Protein AF-A0A955N3K4-F1 (afdb_monomer_lite)

Foldseek 3Di:
DDDDDDDDPPPPPPPVVVVVVLVVLLVLLVVLCVVVQVQCDEDAPNGGHPNNYYLLAVLVVDPLVRQLVCLQPVCVVPVPPPPRDRDDDDPSNSSSNSSNSNVRD

Secondary structure (DSSP, 8-state):
----------------HHHHHHHHHHHHHHHHHHHTTGGGTEEETTEE-SSSEE-TTHHHHS-HHHHHHHHH-HHHH-TT--SSPPP-S-HHHHHHHHHHHHH--

Radius of gyration: 20.55 Å; chains: 1; bounding box: 62×45×51 Å

Sequence (105 aa):
MLGTVLVVALIFGNRVEGTQASSAFIAQGEKVYGDKKCAGCHMIGGQGGKIGGDLSQVGAKRDPQWLSTFLNNPKALVPKATIMPPFKGTEEELKALTAYLASLK

pLDDT: mean 87.54, std 17.65, range [41.78, 98.56]

Structure (mmCIF, N/CA/C/O backbone):
data_AF-A0A955N3K4-F1
#
_entry.id   AF-A0A955N3K4-F1
#
loop_
_atom_site.group_PDB
_atom_site.id
_atom_site.type_symbol
_atom_site.label_atom_id
_atom_site.label_alt_id
_atom_site.label_comp_id
_atom_site.label_asym_id
_atom_site.label_entity_id
_atom_site.label_seq_id
_atom_site.pdbx_PDB_ins_code
_atom_site.Cartn_x
_atom_site.Cartn_y
_atom_site.Cartn_z
_atom_site.occupancy
_atom_site.B_iso_or_equiv
_atom_site.auth_seq_id
_atom_site.auth_comp_id
_atom_site.auth_asym_id
_atom_site.auth_atom_id
_atom_site.pdbx_PDB_model_num
ATOM 1 N N . MET A 1 1 ? -46.307 -34.992 36.007 1.00 44.19 1 MET A N 1
ATOM 2 C CA . MET A 1 1 ? -45.794 -34.893 34.625 1.00 44.19 1 MET A CA 1
ATOM 3 C C . MET A 1 1 ? -45.826 -33.425 34.224 1.00 44.19 1 MET A C 1
ATOM 5 O O . MET A 1 1 ? -46.845 -32.953 33.751 1.00 44.19 1 MET A O 1
ATOM 9 N N . LEU A 1 2 ? -44.769 -32.676 34.531 1.00 44.38 2 LEU A N 1
ATOM 10 C CA . LEU A 1 2 ? -44.648 -31.251 34.205 1.00 44.38 2 LEU A CA 1
ATOM 11 C C . LEU A 1 2 ? -43.267 -31.070 33.577 1.00 44.38 2 LEU A C 1
ATOM 13 O O . LEU A 1 2 ? -42.271 -30.976 34.285 1.00 44.38 2 LEU A O 1
ATOM 17 N N . GLY A 1 3 ? -43.215 -31.148 32.249 1.00 41.78 3 GLY A N 1
ATOM 18 C CA . GLY A 1 3 ? -41.994 -31.052 31.456 1.00 41.78 3 GLY A CA 1
ATOM 19 C C . GLY A 1 3 ? -42.118 -29.947 30.415 1.00 41.78 3 GLY A C 1
ATOM 20 O O . GLY A 1 3 ? -42.747 -30.141 29.383 1.00 41.78 3 GLY A O 1
ATOM 21 N N . THR A 1 4 ? -41.518 -28.798 30.730 1.00 52.66 4 THR A N 1
ATOM 22 C CA . THR A 1 4 ? -40.719 -27.970 29.808 1.00 52.66 4 THR A CA 1
ATOM 23 C C . THR A 1 4 ? -41.266 -27.707 28.402 1.00 52.66 4 THR A C 1
ATOM 25 O O . THR A 1 4 ? -40.870 -28.377 27.454 1.00 52.66 4 THR A O 1
ATOM 28 N N . VAL A 1 5 ? -42.019 -26.615 28.241 1.00 46.78 5 VAL A N 1
ATOM 29 C CA . VAL A 1 5 ? -41.943 -25.788 27.022 1.00 46.78 5 VAL A CA 1
ATOM 30 C C . VAL A 1 5 ? -42.034 -24.315 27.432 1.00 46.78 5 VAL A C 1
ATOM 32 O O . VAL A 1 5 ? -43.091 -23.695 27.389 1.00 46.78 5 VAL A O 1
ATOM 35 N N . LEU A 1 6 ? -40.918 -23.752 27.887 1.00 51.56 6 LEU A N 1
ATOM 36 C CA . LEU A 1 6 ? -40.720 -22.308 27.938 1.00 51.56 6 LEU A CA 1
ATOM 37 C C . LEU A 1 6 ? -39.275 -22.027 27.523 1.00 51.56 6 LEU A C 1
ATOM 39 O O . LEU A 1 6 ? -38.379 -22.767 27.922 1.00 51.56 6 LEU A O 1
ATOM 43 N N . VAL A 1 7 ? -39.084 -20.920 26.801 1.00 49.81 7 VAL A N 1
ATOM 44 C CA . VAL A 1 7 ? -37.804 -20.333 26.361 1.00 49.81 7 VAL A CA 1
ATOM 45 C C . VAL A 1 7 ? -37.154 -21.141 25.210 1.00 49.81 7 VAL A C 1
ATOM 47 O O . VAL A 1 7 ? -36.925 -22.331 25.329 1.00 49.81 7 VAL A O 1
ATOM 50 N N . VAL A 1 8 ? -36.840 -20.628 24.018 1.00 47.66 8 VAL A N 1
ATOM 51 C CA . VAL A 1 8 ? -36.274 -19.330 23.644 1.00 47.66 8 VAL A CA 1
ATOM 52 C C . VAL A 1 8 ? -36.548 -19.115 22.140 1.00 47.66 8 VAL A C 1
ATOM 54 O O . VAL A 1 8 ? -35.893 -19.716 21.292 1.00 47.66 8 VAL A O 1
ATOM 57 N N . ALA A 1 9 ? -37.476 -18.231 21.776 1.00 51.88 9 ALA A N 1
ATOM 58 C CA . ALA A 1 9 ? -37.525 -17.663 20.427 1.00 51.88 9 ALA A CA 1
ATOM 59 C C . ALA A 1 9 ? -36.555 -16.467 20.354 1.00 51.88 9 ALA A C 1
ATOM 61 O O . ALA A 1 9 ? -36.996 -15.329 20.338 1.00 51.88 9 ALA A O 1
ATOM 62 N N . LEU A 1 10 ? -35.237 -16.711 20.395 1.00 51.34 10 LEU A N 1
ATOM 63 C CA . LEU A 1 10 ? -34.176 -15.691 20.257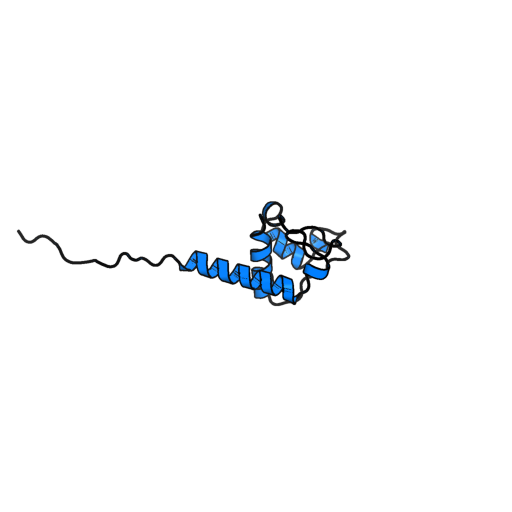 1.00 51.34 10 LEU A CA 1
ATOM 64 C C . LEU A 1 10 ? -32.884 -16.294 19.669 1.00 51.34 10 LEU A C 1
ATOM 66 O O . LEU A 1 10 ? -31.800 -16.120 20.218 1.00 51.34 10 LEU A O 1
ATOM 70 N N . ILE A 1 11 ? -32.968 -17.019 18.551 1.00 56.41 11 ILE A N 1
ATOM 71 C CA . ILE A 1 11 ? -31.769 -17.388 17.772 1.00 56.41 11 ILE A CA 1
ATOM 72 C C . ILE A 1 11 ? -31.834 -16.736 16.387 1.00 56.41 11 ILE A C 1
ATOM 74 O O . ILE A 1 11 ? -31.633 -17.370 15.361 1.00 56.41 11 ILE A O 1
ATOM 78 N N . PHE A 1 12 ? -32.091 -15.429 16.356 1.00 55.62 12 PHE A N 1
ATOM 79 C CA . PHE A 1 12 ? -31.489 -14.573 15.334 1.00 55.62 12 PHE A CA 1
ATOM 80 C C . PHE A 1 12 ? -30.217 -13.991 15.945 1.00 55.62 12 PHE A C 1
ATOM 82 O O . PHE A 1 12 ? -30.148 -12.826 16.325 1.00 55.62 12 PHE A O 1
ATOM 89 N N . GLY A 1 13 ? -29.218 -14.858 16.121 1.00 44.88 13 GLY A N 1
ATOM 90 C CA . GLY A 1 13 ? -27.867 -14.429 16.444 1.00 44.88 13 GLY A CA 1
ATOM 91 C C . GLY A 1 13 ? -27.313 -13.653 15.256 1.00 44.88 13 GLY A C 1
ATOM 92 O O . GLY A 1 13 ? -26.819 -14.251 14.303 1.00 44.88 13 GLY A O 1
ATOM 93 N N . ASN A 1 14 ? -27.425 -12.327 15.309 1.00 57.31 14 ASN A N 1
ATOM 94 C CA . ASN A 1 14 ? -26.696 -11.404 14.450 1.00 57.31 14 ASN A CA 1
ATOM 95 C C . ASN A 1 14 ? -25.198 -11.732 14.530 1.00 57.31 14 ASN A C 1
ATOM 97 O O . ASN A 1 14 ? -24.525 -11.378 15.488 1.00 57.31 14 ASN A O 1
ATOM 101 N N . ARG A 1 15 ? -24.671 -12.411 13.509 1.00 56.72 15 ARG A N 1
ATOM 102 C CA . ARG A 1 15 ? -23.230 -12.584 13.263 1.00 56.72 15 ARG A CA 1
ATOM 103 C C . ARG A 1 15 ? -22.786 -11.774 12.038 1.00 56.72 15 ARG A C 1
ATOM 105 O O . ARG A 1 15 ? -22.053 -12.268 11.190 1.00 56.72 15 ARG A O 1
ATOM 112 N N . VAL A 1 16 ? -23.239 -10.523 11.934 1.00 54.47 16 VAL A N 1
ATOM 113 C CA . VAL A 1 16 ? -22.858 -9.594 10.844 1.00 54.47 16 VAL A CA 1
ATOM 114 C C . VAL A 1 16 ? -21.677 -8.686 11.239 1.00 54.47 16 VAL A C 1
ATOM 116 O O . VAL A 1 16 ? -21.127 -7.965 10.413 1.00 54.47 16 VAL A O 1
ATOM 119 N N . GLU A 1 17 ? -21.204 -8.751 12.485 1.00 55.12 17 GLU A N 1
ATOM 120 C CA . GLU A 1 17 ? -20.193 -7.817 13.004 1.00 55.12 17 GLU A CA 1
ATOM 121 C C . GLU A 1 17 ? -18.808 -7.997 12.347 1.00 55.12 17 GLU A C 1
ATOM 123 O O . GLU A 1 17 ? -18.108 -7.016 12.109 1.00 55.12 17 GLU A O 1
ATOM 128 N N . GLY A 1 18 ? -18.423 -9.223 11.967 1.00 55.72 18 GLY A N 1
ATOM 129 C CA . GLY A 1 18 ? -17.096 -9.508 11.395 1.00 55.72 18 GLY A CA 1
ATOM 130 C C . GLY A 1 18 ? -16.937 -9.184 9.902 1.00 55.72 18 GLY A C 1
ATOM 131 O O . GLY A 1 18 ? -15.859 -8.785 9.456 1.00 55.72 18 GLY A O 1
ATOM 132 N N . THR A 1 19 ? -17.998 -9.326 9.108 1.00 62.47 19 THR A N 1
ATOM 133 C CA . THR A 1 19 ? -17.973 -9.068 7.655 1.00 62.47 19 THR A CA 1
ATOM 134 C C . THR A 1 19 ? -18.268 -7.607 7.334 1.00 62.47 19 THR A C 1
ATOM 136 O O . THR A 1 19 ? -17.652 -7.032 6.440 1.00 62.47 19 THR A O 1
ATOM 139 N N . GLN A 1 20 ? -19.155 -6.966 8.100 1.00 67.50 20 GLN A N 1
ATOM 140 C CA . GLN A 1 20 ? -19.476 -5.557 7.905 1.00 67.50 20 GLN A CA 1
ATOM 141 C C . GLN A 1 20 ? -18.298 -4.662 8.307 1.00 67.50 20 GLN A C 1
ATOM 143 O O . GLN A 1 20 ? -17.895 -3.810 7.517 1.00 67.50 20 GLN A O 1
ATOM 148 N N . ALA A 1 21 ? -17.686 -4.904 9.474 1.00 69.38 21 ALA A N 1
ATOM 149 C CA . ALA A 1 21 ? -16.527 -4.138 9.927 1.00 69.38 21 ALA A CA 1
ATOM 150 C C . ALA A 1 21 ? -15.327 -4.277 8.974 1.00 69.38 21 ALA A C 1
ATOM 152 O O . ALA A 1 21 ? -14.686 -3.282 8.645 1.00 69.38 21 ALA A O 1
ATOM 153 N N . SER A 1 22 ? -15.061 -5.483 8.456 1.00 84.62 22 SER A N 1
ATOM 154 C CA . SER A 1 22 ? -13.997 -5.695 7.464 1.00 84.62 22 SER A CA 1
ATOM 155 C C . SER A 1 22 ? -14.313 -5.047 6.112 1.00 84.62 22 SER A C 1
ATOM 157 O O . SER A 1 22 ? -13.430 -4.426 5.526 1.00 84.62 22 SER A O 1
ATOM 159 N N . SER A 1 23 ? -15.564 -5.104 5.640 1.00 91.56 23 SER A N 1
ATOM 160 C CA . SER A 1 23 ? -15.981 -4.414 4.408 1.00 91.56 23 SER A CA 1
ATOM 161 C C . SER A 1 23 ? -15.850 -2.888 4.508 1.00 91.56 23 SER A C 1
ATOM 163 O O . SER A 1 23 ? -15.315 -2.259 3.596 1.00 91.56 23 SER A O 1
ATOM 165 N N . ALA A 1 24 ? -16.250 -2.295 5.638 1.00 94.69 24 ALA A N 1
ATOM 166 C CA . ALA A 1 24 ? -16.101 -0.864 5.893 1.00 94.69 24 ALA A CA 1
ATOM 167 C C . ALA A 1 24 ? -14.623 -0.452 5.948 1.00 94.69 24 ALA A C 1
ATOM 169 O O . ALA A 1 24 ? -14.242 0.578 5.396 1.00 94.69 24 ALA A O 1
ATOM 170 N N . PHE A 1 25 ? -13.779 -1.288 6.552 1.00 95.62 25 PHE A N 1
ATOM 171 C CA . PHE A 1 25 ? -12.342 -1.050 6.627 1.00 95.62 25 PHE A CA 1
ATOM 172 C C . PHE A 1 25 ? -11.648 -1.149 5.258 1.00 95.62 25 PHE A C 1
ATOM 174 O O . PHE A 1 25 ? -10.778 -0.343 4.937 1.00 95.62 25 PHE A O 1
ATOM 181 N N . ILE A 1 26 ? -12.075 -2.088 4.408 1.00 97.69 26 ILE A N 1
ATOM 182 C CA . ILE A 1 26 ? -11.621 -2.184 3.011 1.00 97.69 26 ILE A CA 1
ATOM 183 C C . ILE A 1 26 ? -12.046 -0.938 2.221 1.00 97.69 26 ILE A C 1
ATOM 185 O O . ILE A 1 26 ? -11.222 -0.364 1.512 1.00 97.69 26 ILE A O 1
ATOM 189 N N . ALA A 1 27 ? -13.287 -0.471 2.384 1.00 97.88 27 ALA A N 1
ATOM 190 C CA . ALA A 1 27 ? -13.771 0.749 1.733 1.00 97.88 27 ALA A CA 1
ATOM 191 C C . ALA A 1 27 ? -13.009 2.006 2.200 1.00 97.88 27 ALA A C 1
ATOM 193 O O . ALA A 1 27 ? -12.678 2.882 1.399 1.00 97.88 27 ALA A O 1
ATOM 194 N N . GLN A 1 28 ? -12.658 2.086 3.488 1.00 98.25 28 GLN A N 1
ATOM 195 C CA . GLN A 1 28 ? -11.767 3.129 4.004 1.00 98.25 28 GLN A CA 1
ATOM 196 C C . GLN A 1 28 ? -10.389 3.056 3.331 1.00 98.25 28 GLN A C 1
ATOM 198 O O . GLN A 1 28 ? -9.841 4.087 2.948 1.00 98.25 28 GLN A O 1
ATOM 203 N N . GLY A 1 29 ? -9.845 1.855 3.133 1.00 98.19 29 GLY A N 1
ATOM 204 C CA . GLY A 1 29 ? -8.583 1.651 2.425 1.00 98.19 29 GLY A CA 1
ATOM 205 C C . GLY A 1 29 ? -8.618 2.098 0.964 1.00 98.19 29 GLY A C 1
ATOM 206 O O . GLY A 1 29 ? -7.672 2.734 0.499 1.00 98.19 29 GLY A O 1
ATOM 207 N N . GLU A 1 30 ? -9.721 1.842 0.262 1.00 98.38 30 GLU A N 1
ATOM 208 C CA . GLU A 1 30 ? -9.952 2.346 -1.097 1.00 98.38 30 GLU A CA 1
ATOM 209 C C . GLU A 1 30 ? -9.985 3.882 -1.128 1.00 98.38 30 GLU A C 1
ATOM 211 O O . GLU A 1 30 ? -9.348 4.518 -1.972 1.00 98.38 30 GLU A O 1
ATOM 216 N N . LYS A 1 31 ? -10.651 4.505 -0.148 1.00 98.44 31 LYS A N 1
ATOM 217 C CA . LYS A 1 31 ? -10.638 5.965 0.000 1.00 98.44 31 LYS A CA 1
ATOM 218 C C . LYS A 1 31 ? -9.218 6.491 0.226 1.00 98.44 31 LYS A C 1
ATOM 220 O O . LYS A 1 31 ? -8.811 7.446 -0.433 1.00 98.44 31 LYS A O 1
ATOM 225 N N . 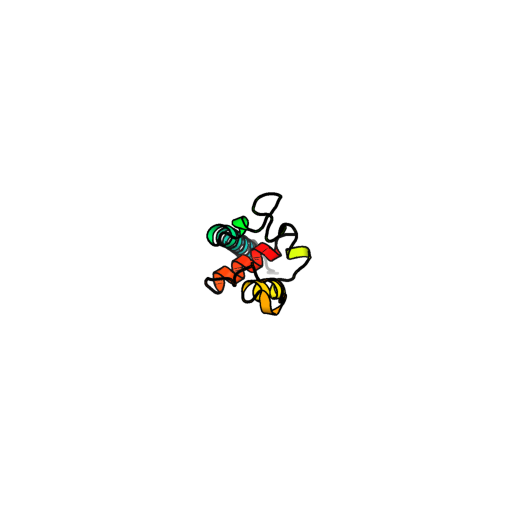VAL A 1 32 ? -8.440 5.850 1.103 1.00 98.56 32 VAL A N 1
ATOM 226 C CA . VAL A 1 32 ? -7.031 6.205 1.343 1.00 98.56 32 VAL A CA 1
ATOM 227 C C . VAL A 1 32 ? -6.208 6.071 0.057 1.00 98.56 32 VAL A C 1
ATOM 229 O O . VAL A 1 32 ? -5.417 6.964 -0.248 1.00 98.56 32 VAL A O 1
ATOM 232 N N . TYR A 1 33 ? -6.414 5.015 -0.734 1.00 98.44 33 TYR A N 1
ATOM 233 C CA . TYR A 1 33 ? -5.754 4.831 -2.032 1.00 98.44 33 TYR A CA 1
ATOM 234 C C . TYR A 1 33 ? -6.003 6.022 -2.979 1.00 98.44 33 TYR A C 1
ATOM 236 O O . TYR A 1 33 ? -5.067 6.536 -3.607 1.00 98.44 33 TYR A O 1
ATOM 244 N N . GLY A 1 34 ? -7.245 6.511 -3.042 1.00 97.69 34 GLY A N 1
ATOM 245 C CA . GLY A 1 34 ? -7.613 7.693 -3.824 1.00 97.69 34 GLY A CA 1
ATOM 246 C C . GLY A 1 34 ? -7.042 9.004 -3.267 1.00 97.69 34 GLY A C 1
ATOM 247 O O . GLY A 1 34 ? -6.441 9.794 -4.004 1.00 97.69 34 GLY A O 1
ATOM 248 N N . ASP A 1 35 ? -7.183 9.232 -1.962 1.00 98.00 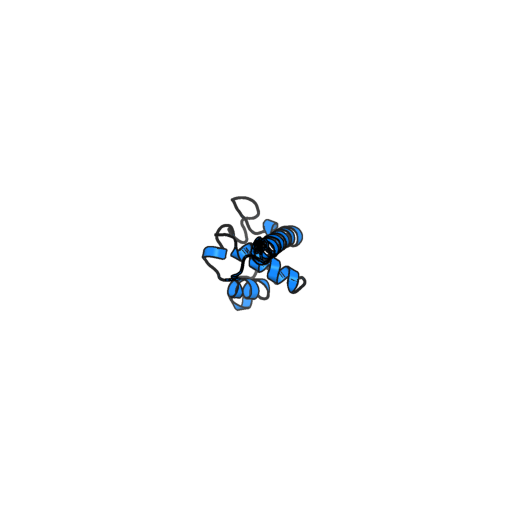35 ASP A N 1
ATOM 249 C CA . ASP A 1 35 ? -6.769 10.471 -1.293 1.00 98.00 35 ASP A CA 1
ATOM 250 C C . ASP A 1 35 ? -5.252 10.669 -1.336 1.00 98.00 35 ASP A C 1
ATOM 252 O O . ASP A 1 35 ? -4.768 11.766 -1.626 1.00 98.00 35 ASP A O 1
ATOM 256 N N . LYS A 1 36 ? -4.491 9.590 -1.121 1.00 97.44 36 LYS A N 1
ATOM 257 C CA . LYS A 1 36 ? -3.020 9.595 -1.148 1.00 97.44 36 LYS A CA 1
ATOM 258 C C . LYS A 1 36 ? -2.451 9.500 -2.571 1.00 97.44 36 LYS A C 1
ATOM 260 O O . LYS A 1 36 ? -1.240 9.373 -2.735 1.00 97.44 36 LYS A O 1
ATOM 265 N N . LYS A 1 37 ? -3.307 9.599 -3.599 1.00 97.00 37 LYS A N 1
ATOM 266 C CA . LYS A 1 37 ? -2.948 9.655 -5.029 1.00 97.00 37 LYS A CA 1
ATOM 267 C C . LYS A 1 37 ? -2.165 8.439 -5.528 1.00 97.00 37 LYS A C 1
ATOM 269 O O . LYS A 1 37 ? -1.388 8.549 -6.476 1.00 97.00 37 LYS A O 1
ATOM 274 N N . CYS A 1 38 ? -2.415 7.262 -4.958 1.00 97.81 38 CYS A N 1
ATOM 275 C CA . CYS A 1 38 ? -1.767 6.016 -5.373 1.00 97.81 38 CYS A CA 1
ATOM 276 C C . CYS A 1 38 ? -2.041 5.694 -6.855 1.00 97.81 38 CYS A C 1
ATOM 278 O O . CYS A 1 38 ? -1.134 5.274 -7.578 1.00 97.81 38 CYS A O 1
ATOM 280 N N . ALA A 1 39 ? -3.257 5.996 -7.327 1.00 97.44 39 ALA A N 1
ATOM 281 C CA . ALA A 1 39 ? -3.678 5.861 -8.725 1.00 97.44 39 ALA A CA 1
ATOM 282 C C . ALA A 1 39 ? -2.872 6.720 -9.717 1.00 97.44 39 ALA A C 1
ATOM 284 O O . ALA A 1 39 ? -2.902 6.463 -10.917 1.00 97.44 39 ALA A O 1
ATOM 285 N N . GLY A 1 40 ? -2.138 7.739 -9.248 1.00 97.56 40 GLY A N 1
ATOM 286 C CA . GLY A 1 40 ? -1.268 8.545 -10.110 1.00 97.56 40 GLY A CA 1
ATOM 287 C C . GLY A 1 40 ? -0.094 7.744 -10.682 1.00 97.56 40 GLY A C 1
ATOM 288 O O . GLY A 1 40 ? 0.360 8.017 -11.791 1.00 97.56 40 GLY A O 1
ATOM 289 N N . CYS A 1 41 ? 0.364 6.720 -9.956 1.00 97.94 41 CYS A N 1
ATOM 290 C CA . CYS A 1 41 ? 1.473 5.863 -10.377 1.00 97.94 41 CYS A CA 1
ATOM 291 C C . CYS A 1 41 ? 1.042 4.425 -10.662 1.00 97.94 41 CYS A C 1
ATOM 293 O O . CYS A 1 41 ? 1.612 3.810 -11.561 1.00 97.94 41 CYS A O 1
ATOM 295 N N . HIS A 1 42 ? 0.083 3.893 -9.909 1.00 98.06 42 HIS A N 1
ATOM 296 C CA . HIS A 1 42 ? -0.373 2.509 -10.015 1.00 98.06 42 HIS A CA 1
ATOM 297 C C . HIS A 1 42 ? -1.690 2.403 -10.770 1.00 98.06 42 HIS A C 1
ATOM 299 O O . HIS A 1 42 ? -2.493 3.336 -10.739 1.00 98.06 42 HIS A O 1
ATOM 305 N N . MET A 1 43 ? -1.930 1.235 -11.364 1.00 97.88 43 MET A N 1
ATOM 306 C CA . MET A 1 43 ? -3.227 0.893 -11.937 1.00 97.88 43 MET A CA 1
ATOM 307 C C . MET A 1 43 ? -3.928 -0.206 -11.144 1.00 97.88 43 MET A C 1
ATOM 309 O O . MET A 1 43 ? -3.269 -1.039 -10.516 1.00 97.88 43 MET A O 1
ATOM 313 N N . ILE A 1 44 ? -5.257 -0.208 -11.222 1.00 98.00 44 ILE A N 1
ATOM 314 C CA . ILE A 1 44 ? -6.153 -1.280 -10.781 1.00 98.00 44 ILE A CA 1
ATOM 315 C C . ILE A 1 44 ? -7.251 -1.415 -11.844 1.00 98.00 44 ILE A C 1
ATOM 317 O O . ILE A 1 44 ? -7.791 -0.413 -12.306 1.00 98.00 44 ILE A O 1
ATOM 321 N N . GLY A 1 45 ? -7.551 -2.634 -12.290 1.00 95.31 45 GLY A N 1
ATOM 322 C CA . GLY A 1 45 ? -8.578 -2.892 -13.306 1.00 95.31 45 GLY A CA 1
ATOM 323 C C . GLY A 1 45 ? -8.322 -2.183 -14.642 1.00 95.31 45 GLY A C 1
ATOM 324 O O . GLY A 1 45 ? -9.263 -1.822 -15.341 1.00 95.31 45 GLY A O 1
ATOM 325 N N . GLY A 1 46 ? -7.055 -1.921 -14.982 1.00 95.44 46 GLY A N 1
ATOM 326 C CA . GLY A 1 46 ? -6.674 -1.172 -16.185 1.00 95.44 46 GLY A CA 1
ATOM 327 C C . GLY A 1 46 ? -6.820 0.354 -16.082 1.00 95.44 46 GLY A C 1
ATOM 328 O O . GLY A 1 46 ? -6.575 1.045 -17.070 1.00 95.44 46 GLY A O 1
ATOM 329 N N . GLN A 1 47 ? -7.173 0.896 -14.912 1.00 96.06 47 GLN A N 1
ATOM 330 C CA . GLN A 1 47 ? -7.313 2.335 -14.671 1.00 96.06 47 GLN A CA 1
ATOM 331 C C . GLN A 1 47 ? -6.213 2.856 -13.740 1.00 96.06 47 GLN A C 1
ATOM 333 O O . GLN A 1 47 ? -5.926 2.232 -12.724 1.00 96.06 47 GLN A O 1
ATOM 338 N N . GLY A 1 48 ? -5.623 4.011 -14.067 1.00 97.00 48 GLY A N 1
ATOM 339 C CA . GLY A 1 48 ? -4.564 4.659 -13.280 1.00 97.00 48 GLY A CA 1
ATOM 340 C C . GLY A 1 48 ? -3.219 4.753 -14.009 1.00 97.00 48 GLY A C 1
ATOM 341 O O . GLY A 1 48 ? -3.137 4.643 -15.235 1.00 97.00 48 GLY A O 1
ATOM 342 N N . GLY A 1 49 ? -2.154 5.003 -13.249 1.00 96.19 49 GLY A N 1
ATOM 343 C CA . GLY A 1 49 ? -0.790 5.144 -13.753 1.00 96.19 49 GLY A CA 1
ATOM 344 C C . GLY A 1 49 ? -0.112 3.808 -14.074 1.00 96.19 49 GLY A C 1
ATOM 345 O O . GLY A 1 49 ? -0.495 2.751 -13.582 1.00 96.19 49 GLY A O 1
ATOM 346 N N . LYS A 1 50 ? 0.943 3.847 -14.898 1.00 94.88 50 LYS A N 1
ATOM 347 C CA . LYS A 1 50 ? 1.724 2.648 -15.278 1.00 94.88 50 LYS A CA 1
ATOM 348 C C . LYS A 1 50 ? 3.084 2.540 -14.580 1.00 94.88 50 LYS A C 1
ATOM 350 O O . LYS A 1 50 ? 3.726 1.500 -14.668 1.00 94.88 50 LYS A O 1
ATOM 355 N N . ILE A 1 51 ? 3.527 3.599 -13.898 1.00 95.19 51 ILE A N 1
ATOM 356 C CA . ILE A 1 51 ? 4.878 3.718 -13.324 1.00 95.19 51 ILE A CA 1
ATOM 357 C C . ILE A 1 51 ? 5.096 2.714 -12.183 1.00 95.19 51 ILE A C 1
ATOM 359 O O . ILE A 1 51 ? 6.139 2.072 -12.112 1.00 95.19 51 ILE A O 1
ATOM 363 N N . GLY A 1 52 ? 4.114 2.577 -11.293 1.00 92.94 52 GLY A N 1
ATOM 364 C CA . GLY A 1 52 ? 4.161 1.686 -10.132 1.00 92.94 52 GLY A CA 1
ATOM 365 C C . GLY A 1 52 ? 3.725 0.246 -10.426 1.00 92.94 52 GLY A C 1
ATOM 366 O O . GLY A 1 52 ? 3.815 -0.614 -9.552 1.00 92.94 52 GLY A O 1
ATOM 367 N N . GLY A 1 53 ? 3.258 -0.032 -11.645 1.00 95.00 53 GLY A N 1
ATOM 368 C CA . GLY A 1 53 ? 2.708 -1.330 -12.032 1.00 95.00 53 GLY A CA 1
ATOM 369 C C . GLY A 1 53 ? 1.260 -1.558 -11.581 1.00 95.00 53 GLY A C 1
ATOM 370 O O . GLY A 1 53 ? 0.627 -0.702 -10.958 1.00 95.00 53 GLY A O 1
ATOM 371 N N . ASP A 1 54 ? 0.743 -2.732 -11.940 1.00 97.50 54 ASP A N 1
ATOM 372 C CA . ASP A 1 54 ? -0.641 -3.148 -11.709 1.00 97.50 54 ASP A CA 1
ATOM 373 C C . ASP A 1 54 ? -0.818 -3.829 -10.344 1.00 97.50 54 ASP A C 1
ATOM 375 O O . ASP A 1 54 ? -0.147 -4.818 -10.030 1.00 97.50 54 ASP A O 1
ATOM 379 N N . LEU A 1 55 ? -1.734 -3.285 -9.539 1.00 98.19 55 LEU A N 1
ATOM 380 C CA . LEU A 1 55 ? -2.069 -3.766 -8.202 1.00 98.19 55 LEU A CA 1
ATOM 381 C C . LEU A 1 55 ? -3.329 -4.636 -8.163 1.00 98.19 55 LEU A C 1
ATOM 383 O O . LEU A 1 55 ? -3.643 -5.159 -7.098 1.00 98.19 55 LEU A O 1
ATOM 387 N N . SER A 1 56 ? -4.007 -4.858 -9.294 1.00 97.81 56 SER A N 1
ATOM 388 C CA . SER A 1 56 ? -5.277 -5.608 -9.380 1.00 97.81 56 SER A CA 1
ATOM 389 C C . SER A 1 56 ? -5.240 -6.987 -8.721 1.00 97.81 56 SER A C 1
ATOM 391 O O . SER A 1 56 ? -6.275 -7.524 -8.358 1.00 97.81 56 SER A O 1
ATOM 393 N N . GLN A 1 57 ? -4.047 -7.569 -8.603 1.00 97.44 57 GLN A N 1
ATOM 394 C CA . GLN A 1 57 ? -3.807 -8.922 -8.106 1.00 97.44 57 GLN A CA 1
ATOM 395 C C . GLN A 1 57 ? -2.712 -8.951 -7.029 1.00 97.44 57 GLN A C 1
ATOM 397 O O . GLN A 1 57 ? -2.009 -9.949 -6.852 1.00 97.44 57 GLN A O 1
ATOM 402 N N . VAL A 1 58 ? -2.468 -7.822 -6.354 1.00 97.62 58 VAL A N 1
ATOM 403 C CA . VAL A 1 58 ? -1.360 -7.717 -5.394 1.00 97.62 58 VAL A CA 1
ATOM 404 C C . VAL A 1 58 ? -1.609 -8.558 -4.140 1.00 97.62 58 VAL A C 1
ATOM 406 O O . VAL A 1 58 ? -0.672 -9.185 -3.645 1.00 97.62 58 VAL A O 1
ATOM 409 N N . GLY A 1 59 ? -2.859 -8.662 -3.686 1.00 97.44 59 GLY A N 1
ATOM 410 C CA . GLY A 1 59 ? -3.261 -9.467 -2.533 1.00 97.44 59 GLY A CA 1
ATOM 411 C C . GLY A 1 59 ? -3.171 -10.976 -2.768 1.00 97.44 59 GLY A C 1
ATOM 412 O O . GLY A 1 59 ? -3.123 -11.741 -1.807 1.00 97.44 59 GLY A O 1
ATOM 413 N N . ALA A 1 60 ? -3.102 -11.423 -4.026 1.00 97.19 60 ALA A N 1
ATOM 414 C CA . ALA A 1 60 ? -2.806 -12.816 -4.372 1.00 97.19 60 ALA A CA 1
ATOM 415 C C . ALA A 1 60 ? -1.299 -13.126 -4.306 1.00 97.19 60 ALA A C 1
ATOM 417 O O . ALA A 1 60 ? -0.900 -14.282 -4.182 1.00 97.19 60 ALA A O 1
ATOM 418 N N . LYS A 1 61 ? -0.448 -12.095 -4.392 1.00 96.44 61 LYS A N 1
ATOM 419 C CA . LYS A 1 61 ? 1.017 -12.223 -4.458 1.00 96.44 61 LYS A CA 1
ATOM 420 C C . LYS A 1 61 ? 1.709 -11.895 -3.140 1.00 96.44 61 LYS A C 1
ATOM 422 O O . LYS A 1 61 ? 2.837 -12.338 -2.930 1.00 96.44 61 LYS A O 1
ATOM 427 N N . ARG A 1 62 ? 1.089 -11.059 -2.303 1.00 97.06 62 ARG A N 1
ATOM 428 C CA . ARG A 1 62 ? 1.671 -10.488 -1.085 1.00 97.06 62 ARG A CA 1
ATOM 429 C C . ARG A 1 62 ? 0.665 -10.541 0.055 1.00 97.06 62 ARG A C 1
ATOM 431 O O . ARG A 1 62 ? -0.488 -10.153 -0.113 1.00 97.06 62 ARG A O 1
ATOM 438 N N . ASP A 1 63 ? 1.125 -10.993 1.214 1.00 97.00 63 ASP A N 1
ATOM 439 C CA . ASP A 1 63 ? 0.327 -10.981 2.435 1.00 97.00 63 ASP A CA 1
ATOM 440 C C . ASP A 1 63 ? 0.239 -9.560 3.052 1.00 97.00 63 ASP A C 1
ATOM 442 O O . ASP A 1 63 ? 1.013 -8.662 2.687 1.00 97.00 63 ASP A O 1
ATOM 446 N N . PRO A 1 64 ? -0.695 -9.324 3.996 1.00 96.50 64 PRO A N 1
ATOM 447 C CA . PRO A 1 64 ? -0.853 -8.023 4.653 1.00 96.50 64 PRO A CA 1
ATOM 448 C C . PRO A 1 64 ? 0.396 -7.517 5.394 1.00 96.50 64 PRO A C 1
ATOM 450 O O . PRO A 1 64 ? 0.631 -6.307 5.457 1.00 96.50 64 PRO A O 1
ATOM 453 N N . GLN A 1 65 ? 1.218 -8.410 5.952 1.00 97.19 65 GLN A N 1
ATOM 454 C CA . GLN A 1 65 ? 2.428 -8.022 6.681 1.00 97.19 65 GLN A CA 1
ATOM 455 C C . GLN A 1 65 ? 3.483 -7.473 5.717 1.00 97.19 65 GLN A C 1
ATOM 457 O O . GLN A 1 65 ? 4.110 -6.445 5.987 1.00 97.19 65 GLN A O 1
ATOM 462 N N . TRP A 1 66 ? 3.644 -8.119 4.564 1.00 97.81 66 TRP A N 1
ATOM 463 C CA . TRP A 1 66 ? 4.511 -7.637 3.500 1.00 97.81 66 TRP A CA 1
ATOM 464 C C . TRP A 1 66 ? 4.034 -6.280 2.981 1.00 97.81 66 TRP A C 1
ATOM 466 O O . TRP A 1 66 ? 4.835 -5.354 2.865 1.00 97.81 66 TRP A O 1
ATOM 476 N N . LEU A 1 67 ? 2.730 -6.143 2.714 1.00 98.00 67 LEU A N 1
ATOM 477 C CA . LEU A 1 67 ? 2.133 -4.913 2.188 1.00 98.00 67 LEU A CA 1
ATOM 478 C C . LEU A 1 67 ? 2.326 -3.731 3.143 1.00 98.00 67 LEU A C 1
ATOM 480 O O . LEU A 1 67 ? 2.839 -2.695 2.728 1.00 98.00 67 LEU A O 1
ATOM 484 N N . SER A 1 68 ? 1.990 -3.892 4.422 1.00 97.88 68 SER A N 1
ATOM 485 C CA . SER A 1 68 ? 2.165 -2.839 5.433 1.00 97.88 68 SER A CA 1
ATOM 486 C C . SER A 1 68 ? 3.633 -2.442 5.621 1.00 97.88 68 SER A C 1
ATOM 488 O O . SER A 1 68 ? 3.955 -1.253 5.678 1.00 97.88 68 SER A O 1
ATOM 490 N N . THR A 1 69 ? 4.543 -3.420 5.648 1.00 97.25 69 THR A N 1
ATOM 491 C CA . THR A 1 69 ? 5.988 -3.168 5.754 1.00 97.25 69 THR A CA 1
ATOM 492 C C . THR A 1 69 ? 6.505 -2.413 4.531 1.00 97.25 69 THR A C 1
ATOM 494 O O . THR A 1 69 ? 7.241 -1.434 4.670 1.00 97.25 69 THR A O 1
ATOM 497 N N . PHE A 1 70 ? 6.087 -2.826 3.332 1.00 97.50 70 PHE A N 1
ATOM 498 C CA . PHE A 1 70 ? 6.471 -2.180 2.083 1.00 97.50 70 PHE A CA 1
ATOM 499 C C . PHE A 1 70 ? 5.933 -0.751 1.986 1.00 97.50 70 PHE A C 1
ATOM 501 O O . PHE A 1 70 ? 6.680 0.150 1.625 1.00 97.50 70 PHE A O 1
ATOM 508 N N . LEU A 1 71 ? 4.668 -0.523 2.345 1.00 97.44 71 LEU A N 1
ATOM 509 C CA . LEU A 1 71 ? 4.061 0.809 2.356 1.00 97.44 71 LEU A CA 1
ATOM 510 C C . LEU A 1 71 ? 4.803 1.755 3.312 1.00 97.44 71 LEU A C 1
ATOM 512 O O . LEU A 1 71 ? 5.056 2.900 2.952 1.00 97.44 71 LEU A O 1
ATOM 516 N N . ASN A 1 72 ? 5.205 1.282 4.496 1.00 96.31 72 ASN A N 1
ATOM 517 C CA . ASN A 1 72 ? 5.970 2.085 5.456 1.00 96.31 72 ASN A CA 1
ATOM 518 C C . ASN A 1 72 ? 7.401 2.377 5.000 1.00 96.31 72 ASN A C 1
ATOM 520 O O . ASN A 1 72 ? 7.890 3.492 5.164 1.00 96.31 72 ASN A O 1
ATOM 524 N N . ASN A 1 73 ? 8.097 1.377 4.461 1.00 95.81 73 ASN A N 1
ATOM 525 C CA . ASN A 1 73 ? 9.478 1.529 4.024 1.00 95.81 73 ASN A CA 1
ATOM 526 C C . ASN A 1 73 ? 9.754 0.681 2.773 1.00 95.81 73 ASN A C 1
ATOM 528 O O . ASN A 1 73 ? 10.284 -0.431 2.884 1.00 95.81 73 ASN A O 1
ATOM 532 N N . PRO A 1 74 ? 9.468 1.212 1.568 1.00 94.56 74 PRO A N 1
ATOM 533 C CA . PRO A 1 74 ? 9.630 0.456 0.328 1.00 94.56 74 PRO A CA 1
ATOM 534 C C . PRO A 1 74 ? 11.053 -0.080 0.137 1.00 94.56 74 PRO A C 1
ATOM 536 O O . PRO A 1 74 ? 11.249 -1.215 -0.301 1.00 94.56 74 PRO A O 1
ATOM 539 N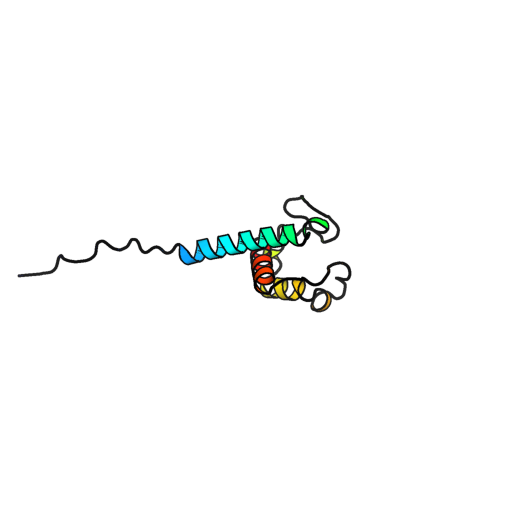 N . LYS A 1 75 ? 12.057 0.708 0.543 1.00 93.50 75 LYS A N 1
ATOM 540 C CA . LYS A 1 75 ? 13.479 0.366 0.413 1.00 93.50 75 LYS A CA 1
ATOM 541 C C . LYS A 1 75 ? 13.936 -0.743 1.361 1.00 93.50 75 LYS A C 1
ATOM 543 O O . LYS A 1 75 ? 14.948 -1.371 1.064 1.00 93.50 75 LYS A O 1
ATOM 548 N N . ALA A 1 76 ? 13.215 -1.004 2.455 1.00 91.88 76 ALA A N 1
ATOM 549 C CA . ALA A 1 76 ? 13.552 -2.094 3.373 1.00 91.88 76 ALA A CA 1
ATOM 550 C C . ALA A 1 76 ? 13.356 -3.472 2.732 1.00 91.88 76 ALA A C 1
ATOM 552 O O . ALA A 1 76 ? 14.155 -4.372 2.969 1.00 91.88 76 ALA A O 1
ATOM 553 N N . LEU A 1 77 ? 12.313 -3.633 1.912 1.00 92.25 77 LEU A N 1
ATOM 554 C CA . LEU A 1 77 ? 12.023 -4.904 1.239 1.00 92.25 77 LEU A CA 1
ATOM 555 C C . LEU A 1 77 ? 12.492 -4.919 -0.215 1.00 92.25 77 LEU A C 1
ATOM 557 O O . LEU A 1 77 ? 12.888 -5.962 -0.730 1.00 92.25 77 LEU A O 1
ATOM 561 N N . VAL A 1 78 ? 12.440 -3.771 -0.892 1.00 90.69 78 VAL A N 1
ATOM 562 C CA . VAL A 1 78 ? 12.847 -3.635 -2.291 1.00 90.69 78 VAL A CA 1
ATOM 563 C C . VAL A 1 78 ? 13.766 -2.419 -2.408 1.00 90.69 78 VAL A C 1
ATOM 565 O O . VAL A 1 78 ? 13.296 -1.312 -2.664 1.00 90.69 78 VAL A O 1
ATOM 568 N N . PRO A 1 79 ? 15.095 -2.588 -2.293 1.00 89.50 79 PRO A N 1
ATOM 569 C CA . PRO A 1 79 ? 16.046 -1.471 -2.352 1.00 89.50 79 PRO A CA 1
ATOM 570 C C . PRO A 1 79 ? 15.943 -0.620 -3.630 1.00 89.50 79 PRO A C 1
ATOM 572 O O . PRO A 1 79 ? 16.261 0.568 -3.625 1.00 89.50 79 PRO A O 1
ATOM 575 N N . LYS A 1 80 ? 15.458 -1.221 -4.726 1.00 88.62 80 LYS A N 1
ATOM 576 C CA . LYS A 1 80 ? 15.222 -0.558 -6.018 1.00 88.62 80 LYS A CA 1
ATOM 577 C C . LYS A 1 80 ? 13.908 0.234 -6.089 1.00 88.62 80 LYS A C 1
ATOM 579 O O . LYS A 1 80 ? 13.682 0.913 -7.085 1.00 88.62 80 LYS A O 1
ATOM 584 N N . ALA A 1 81 ? 13.049 0.179 -5.070 1.00 86.31 81 ALA A N 1
ATOM 585 C CA . ALA A 1 81 ? 11.832 0.986 -4.983 1.00 86.31 81 ALA A CA 1
ATOM 586 C C . ALA A 1 81 ? 12.182 2.439 -4.609 1.00 86.31 81 ALA A C 1
ATOM 588 O O . ALA A 1 81 ? 11.929 2.904 -3.502 1.00 86.31 81 ALA A O 1
ATOM 589 N N . THR A 1 82 ? 12.835 3.150 -5.529 1.00 86.12 82 THR A N 1
ATOM 590 C CA . THR A 1 82 ? 13.307 4.528 -5.323 1.00 86.12 82 THR A CA 1
ATOM 591 C C . THR A 1 82 ? 12.240 5.578 -5.621 1.00 86.12 82 THR A C 1
ATOM 593 O O . THR A 1 82 ? 12.295 6.657 -5.040 1.00 86.12 82 THR A O 1
ATOM 596 N N . ILE A 1 83 ? 11.283 5.259 -6.500 1.00 93.00 83 ILE A N 1
ATOM 597 C CA . ILE A 1 83 ? 10.206 6.165 -6.931 1.00 93.00 83 ILE A CA 1
ATOM 598 C C . ILE A 1 83 ? 9.022 6.126 -5.962 1.00 93.00 83 ILE A C 1
ATOM 600 O O . ILE A 1 83 ? 8.399 7.156 -5.720 1.00 93.00 83 ILE A O 1
ATOM 604 N N . MET A 1 84 ? 8.702 4.950 -5.410 1.00 95.75 84 MET A N 1
ATOM 605 C CA . MET A 1 84 ? 7.585 4.810 -4.480 1.00 95.75 84 MET A CA 1
ATOM 606 C C . MET A 1 84 ? 7.929 5.500 -3.152 1.00 95.75 84 MET A C 1
ATOM 608 O O . MET A 1 84 ? 8.876 5.079 -2.482 1.00 95.75 84 MET A O 1
ATOM 612 N N . PRO A 1 85 ? 7.191 6.551 -2.758 1.00 95.38 85 PRO A N 1
ATOM 613 C CA . PRO A 1 85 ? 7.437 7.215 -1.490 1.00 95.38 85 PRO A CA 1
ATOM 614 C C . PRO A 1 85 ? 6.953 6.339 -0.322 1.00 95.38 85 PRO A C 1
ATOM 616 O O . PRO A 1 85 ? 5.975 5.603 -0.478 1.00 95.38 85 PRO A O 1
ATOM 619 N N . PRO A 1 86 ? 7.579 6.444 0.865 1.00 96.44 86 PRO A N 1
ATOM 620 C CA . PRO A 1 86 ? 6.996 5.939 2.103 1.00 96.44 86 PRO A CA 1
ATOM 621 C C . PRO A 1 86 ? 5.590 6.500 2.323 1.00 96.44 86 PRO A C 1
ATOM 623 O O . PRO A 1 86 ? 5.339 7.684 2.067 1.00 96.44 86 PRO A O 1
ATOM 626 N N . PHE A 1 87 ? 4.687 5.663 2.825 1.00 97.25 87 PHE A N 1
ATOM 627 C CA . PHE A 1 87 ? 3.339 6.066 3.189 1.00 97.25 87 PHE A CA 1
ATOM 628 C C . PHE A 1 87 ? 3.373 7.157 4.266 1.00 97.25 87 PHE A C 1
ATOM 630 O O . PHE A 1 87 ? 4.127 7.082 5.235 1.00 97.25 87 PHE A O 1
ATOM 637 N N . LYS A 1 88 ? 2.535 8.183 4.094 1.00 96.12 88 LYS A N 1
ATOM 638 C CA . LYS A 1 88 ? 2.356 9.272 5.059 1.00 96.12 88 LYS A CA 1
ATOM 639 C C . LYS A 1 88 ? 0.891 9.351 5.467 1.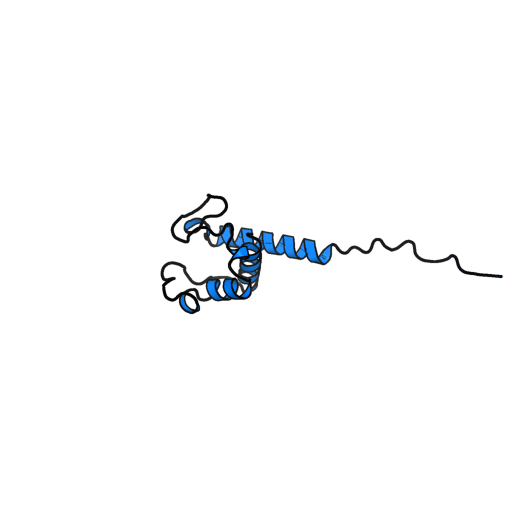00 96.12 88 LYS A C 1
ATOM 641 O O . LYS A 1 88 ? 0.029 9.728 4.667 1.00 96.12 88 LYS A O 1
ATOM 646 N N . GLY A 1 89 ? 0.615 9.023 6.720 1.00 95.62 89 GLY A N 1
ATOM 647 C CA . GLY A 1 89 ? -0.738 8.959 7.250 1.00 95.62 89 GLY A CA 1
ATOM 648 C C . GLY A 1 89 ? -0.770 8.407 8.665 1.00 95.62 89 GLY A C 1
ATOM 649 O O . GLY A 1 89 ? 0.277 8.204 9.280 1.00 95.62 89 GLY A O 1
ATOM 650 N N . THR A 1 90 ? -1.974 8.171 9.171 1.00 98.06 90 THR A N 1
ATOM 651 C CA . THR A 1 90 ? -2.157 7.509 10.465 1.00 98.06 90 THR A CA 1
ATOM 652 C C . THR A 1 90 ? -1.928 6.003 10.340 1.00 98.06 90 THR A C 1
ATOM 654 O O . THR A 1 90 ? -1.994 5.423 9.253 1.00 98.06 90 THR A O 1
ATOM 657 N N . GLU A 1 91 ? -1.680 5.344 11.471 1.00 97.00 91 GLU A N 1
ATOM 658 C CA . GLU A 1 91 ? -1.583 3.882 11.519 1.00 97.00 91 GLU A CA 1
ATOM 659 C C . GLU A 1 91 ? -2.888 3.210 11.058 1.00 97.00 91 GLU A C 1
ATOM 661 O O . GLU A 1 91 ? -2.862 2.166 10.408 1.00 97.00 91 GLU A O 1
ATOM 666 N N . GLU A 1 92 ? -4.034 3.827 11.350 1.00 97.12 92 GLU A N 1
ATOM 667 C CA . GLU A 1 92 ? -5.342 3.346 10.909 1.00 97.12 92 GLU A CA 1
ATOM 668 C C . GLU A 1 92 ? -5.493 3.435 9.385 1.00 97.12 92 GLU A C 1
ATOM 670 O O . GLU A 1 92 ? -5.875 2.448 8.759 1.00 97.12 92 GLU A O 1
ATOM 675 N N . GLU A 1 93 ? -5.106 4.561 8.770 1.00 98.19 93 GLU A N 1
ATOM 676 C CA . GLU A 1 93 ? -5.109 4.703 7.309 1.00 98.19 93 GLU A CA 1
ATOM 677 C C . GLU A 1 93 ? -4.197 3.660 6.646 1.00 98.19 93 GLU A C 1
ATOM 679 O O . GLU A 1 93 ? -4.565 3.071 5.629 1.00 98.19 93 GLU A O 1
ATOM 684 N N . LEU A 1 94 ? -3.020 3.399 7.227 1.00 98.12 94 LEU A N 1
ATOM 685 C CA . LEU A 1 94 ? -2.093 2.384 6.727 1.00 98.12 94 LEU A CA 1
ATOM 686 C C . LEU A 1 94 ? -2.705 0.980 6.790 1.00 98.12 94 LEU A C 1
ATOM 688 O O . LEU A 1 94 ? -2.597 0.211 5.831 1.00 98.12 94 LEU A O 1
ATOM 692 N N . LYS A 1 95 ? -3.330 0.628 7.916 1.00 97.75 95 LYS A N 1
ATOM 693 C CA . LYS A 1 95 ? -3.985 -0.673 8.094 1.00 97.75 95 LYS A CA 1
ATOM 694 C C . LYS A 1 95 ? -5.168 -0.827 7.137 1.00 97.75 95 LYS A C 1
ATOM 696 O O . LYS A 1 95 ? -5.289 -1.881 6.516 1.00 97.75 95 LYS A O 1
ATOM 701 N N . ALA A 1 96 ? -5.979 0.217 6.963 1.00 98.44 96 ALA A N 1
ATOM 702 C CA . ALA A 1 96 ? -7.103 0.217 6.032 1.00 98.44 96 ALA A CA 1
ATOM 703 C C . ALA A 1 96 ? -6.616 0.033 4.588 1.00 98.44 96 ALA A C 1
ATOM 705 O O . ALA A 1 96 ? -7.080 -0.861 3.881 1.00 98.44 96 ALA A O 1
ATOM 706 N N . LEU A 1 97 ? -5.602 0.802 4.172 1.00 98.56 97 LEU A N 1
ATOM 707 C CA . LEU A 1 97 ? -4.976 0.665 2.855 1.00 98.56 97 LEU A CA 1
ATOM 708 C C . LEU A 1 97 ? -4.402 -0.740 2.642 1.00 98.56 97 LEU A C 1
ATOM 710 O O . LEU A 1 97 ? -4.577 -1.331 1.580 1.00 98.56 97 LEU A O 1
ATOM 714 N N . THR A 1 98 ? -3.747 -1.300 3.658 1.00 98.38 98 THR A N 1
ATOM 715 C CA . THR A 1 98 ? -3.218 -2.668 3.614 1.00 98.38 98 THR A CA 1
ATOM 716 C C . THR A 1 98 ? -4.338 -3.689 3.421 1.00 98.38 98 THR A C 1
ATOM 718 O O . THR A 1 98 ? -4.201 -4.584 2.589 1.00 98.38 98 THR A O 1
ATOM 721 N N . ALA A 1 99 ? -5.452 -3.551 4.147 1.00 98.19 99 ALA A N 1
ATOM 722 C CA . ALA A 1 99 ? -6.608 -4.434 4.021 1.00 98.19 99 ALA A CA 1
ATOM 723 C C . ALA A 1 99 ? -7.240 -4.359 2.623 1.00 98.19 99 ALA A C 1
ATOM 725 O O . ALA A 1 99 ? -7.558 -5.398 2.046 1.00 98.19 99 ALA A O 1
ATOM 726 N N . TYR A 1 100 ? -7.354 -3.153 2.060 1.00 98.44 100 TYR A N 1
ATOM 727 C CA . TYR A 1 100 ? -7.800 -2.951 0.683 1.00 98.44 100 TYR A CA 1
ATOM 728 C C . TYR A 1 100 ? -6.869 -3.628 -0.327 1.00 98.44 100 TYR A C 1
ATOM 730 O O . TYR A 1 100 ? -7.314 -4.452 -1.112 1.00 98.44 100 TYR A O 1
ATOM 738 N N . LEU A 1 101 ? -5.559 -3.378 -0.275 1.00 98.31 101 LEU A N 1
ATOM 739 C CA . LEU A 1 101 ? -4.622 -4.010 -1.212 1.00 98.31 101 LEU A CA 1
ATOM 740 C C . LEU A 1 101 ? -4.588 -5.539 -1.065 1.00 98.31 101 LEU A C 1
ATOM 742 O O . LEU A 1 101 ? -4.467 -6.258 -2.055 1.00 98.31 101 LEU A O 1
ATOM 746 N N . ALA A 1 102 ? -4.731 -6.050 0.158 1.00 97.88 102 ALA A N 1
ATOM 747 C CA . ALA A 1 102 ? -4.803 -7.482 0.420 1.00 97.88 102 ALA A CA 1
ATOM 748 C C . ALA A 1 102 ? -6.099 -8.126 -0.104 1.00 97.88 102 ALA A C 1
ATOM 750 O O . ALA A 1 102 ? -6.116 -9.341 -0.333 1.00 97.88 102 ALA A O 1
ATOM 751 N N . SER A 1 1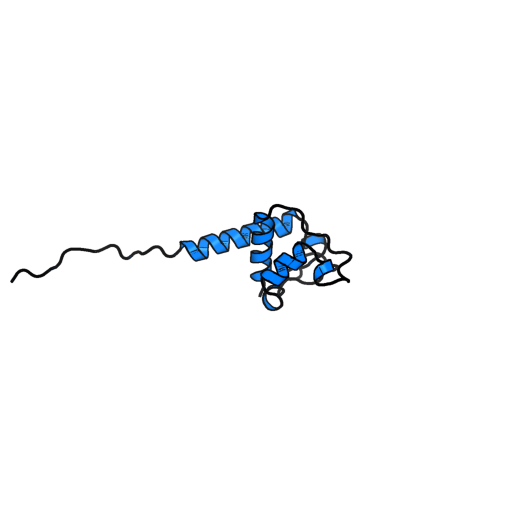03 ? -7.178 -7.359 -0.293 1.00 97.00 103 SER A N 1
ATOM 752 C CA . SER A 1 103 ? -8.434 -7.869 -0.853 1.00 97.00 103 SER A CA 1
ATOM 753 C C . SER A 1 103 ? -8.404 -8.001 -2.382 1.00 97.00 103 SER A C 1
ATOM 755 O O . SER A 1 103 ? -9.215 -8.748 -2.921 1.00 97.00 103 SER A O 1
ATOM 757 N N . LEU A 1 104 ? -7.437 -7.371 -3.065 1.00 97.12 104 LEU A N 1
ATOM 758 C CA . LEU A 1 104 ? -7.253 -7.443 -4.521 1.00 97.12 104 LEU A CA 1
ATOM 759 C C . LEU A 1 104 ? -6.667 -8.808 -4.942 1.00 97.12 104 LEU A C 1
ATOM 761 O O . LEU A 1 104 ? -5.448 -9.020 -4.869 1.00 97.12 104 LEU A O 1
ATOM 765 N N . LYS A 1 105 ? -7.540 -9.740 -5.342 1.00 91.81 105 LYS A N 1
ATOM 766 C CA . LYS A 1 105 ? -7.236 -11.120 -5.763 1.00 91.81 105 LYS A CA 1
ATOM 767 C C . LYS A 1 105 ? -8.034 -11.537 -6.999 1.00 91.81 105 LYS A C 1
ATOM 769 O O . LYS A 1 105 ? -8.849 -10.727 -7.490 1.00 91.81 105 LYS A O 1
#